Protein AF-A0A4Q5QQZ1-F1 (afdb_monomer_lite)

Foldseek 3Di:
DDPVVVVPDDPPDDDDDDADQWHFDDDVPDTQATFGWDDDPRDIDGDGPDGDDPPDDPPD

Radius of gyration: 16.47 Å; chains: 1; bounding box: 40×21×42 Å

Secondary structure (DSSP, 8-state):
--HHHHHT--TTPPP-----SSEEEEETTEEEEEEEEEEETTEEEEEEEEE----S----

Sequence (60 aa):
VKLTMLMDLKPGDVIPITISGDVPVMVGNNRLGCGTVGTSNGFAAIQLTSITRFDEGFAA

Structure (mmCIF, N/CA/C/O backbone):
data_AF-A0A4Q5QQZ1-F1
#
_entry.id   AF-A0A4Q5QQZ1-F1
#
loop_
_atom_site.group_PDB
_atom_site.id
_atom_site.type_symbol
_atom_site.label_atom_id
_atom_site.label_alt_id
_atom_site.label_comp_id
_atom_site.label_asym_id
_atom_site.label_entity_id
_atom_site.label_seq_id
_atom_site.pdbx_PDB_ins_code
_atom_site.Cartn_x
_atom_site.Cartn_y
_atom_site.Cartn_z
_atom_site.occupancy
_atom_site.B_iso_or_equiv
_atom_site.auth_seq_id
_atom_site.auth_comp_id
_atom_site.auth_asym_id
_atom_site.auth_atom_id
_atom_site.pdbx_PDB_model_num
ATOM 1 N N . VAL A 1 1 ? -15.715 -0.233 -0.361 1.00 74.06 1 VAL A N 1
ATOM 2 C CA . VAL A 1 1 ? -16.063 0.725 0.720 1.00 74.06 1 VAL A CA 1
ATOM 3 C C . VAL A 1 1 ? -17.260 1.558 0.268 1.00 74.06 1 VAL A C 1
ATOM 5 O O . VAL A 1 1 ? -17.302 1.896 -0.908 1.00 74.06 1 VAL A O 1
ATOM 8 N N . LYS A 1 2 ? -18.260 1.817 1.130 1.00 84.94 2 LYS A N 1
ATOM 9 C CA . LYS A 1 2 ? -19.440 2.640 0.774 1.00 84.94 2 LYS A CA 1
ATOM 10 C C . LYS A 1 2 ? -19.077 4.128 0.817 1.00 84.94 2 LYS A C 1
ATOM 12 O O . LYS A 1 2 ? -18.399 4.544 1.746 1.00 84.94 2 LYS A O 1
ATOM 17 N N . LEU A 1 3 ? -19.572 4.922 -0.135 1.00 84.88 3 LEU A N 1
ATOM 18 C CA . LEU A 1 3 ? -19.301 6.366 -0.203 1.00 84.88 3 LEU A CA 1
ATOM 19 C C . LEU A 1 3 ? -19.737 7.117 1.063 1.00 84.88 3 LEU A C 1
ATOM 21 O O . LEU A 1 3 ? -19.013 7.982 1.534 1.00 84.88 3 LEU A O 1
ATOM 25 N N . THR A 1 4 ? -20.879 6.753 1.647 1.00 88.75 4 THR A N 1
ATOM 26 C CA . THR A 1 4 ? -21.381 7.379 2.881 1.00 88.75 4 THR A CA 1
ATOM 27 C C . THR A 1 4 ? -20.384 7.252 4.033 1.00 88.75 4 THR A C 1
ATOM 29 O O . THR A 1 4 ? -20.104 8.227 4.710 1.00 88.75 4 THR A O 1
ATOM 32 N N . MET A 1 5 ? -19.750 6.082 4.178 1.00 87.94 5 MET A N 1
ATOM 33 C CA . MET A 1 5 ? -18.724 5.848 5.198 1.00 87.94 5 MET A CA 1
ATOM 34 C C . MET A 1 5 ? -17.507 6.766 5.019 1.00 87.94 5 MET A C 1
ATOM 36 O O . MET A 1 5 ? -16.940 7.206 6.007 1.00 87.94 5 MET A O 1
ATOM 40 N N . LEU A 1 6 ? -17.117 7.080 3.779 1.00 89.19 6 LEU A N 1
ATOM 41 C CA . LEU A 1 6 ? -16.015 8.011 3.510 1.00 89.19 6 LEU A CA 1
ATOM 42 C C . LEU A 1 6 ? -16.376 9.459 3.870 1.00 89.19 6 LEU A C 1
ATOM 44 O O . LEU A 1 6 ? -15.504 10.195 4.319 1.00 89.19 6 LEU A O 1
ATOM 48 N N . MET A 1 7 ? -17.639 9.857 3.686 1.00 93.00 7 MET A N 1
ATOM 49 C CA . MET A 1 7 ? -18.111 11.208 4.021 1.00 93.00 7 MET A CA 1
ATOM 50 C C . MET A 1 7 ? -18.236 11.441 5.533 1.00 93.00 7 MET A C 1
ATOM 52 O O . MET A 1 7 ? -18.122 12.578 5.980 1.00 93.00 7 MET A O 1
ATOM 56 N N . ASP A 1 8 ? -18.434 10.374 6.311 1.00 93.00 8 ASP A N 1
ATOM 57 C CA . ASP A 1 8 ? -18.639 10.435 7.763 1.00 93.00 8 ASP A CA 1
ATOM 58 C C . ASP A 1 8 ? -17.349 10.244 8.590 1.00 93.00 8 ASP A C 1
ATOM 60 O O . ASP A 1 8 ? -17.421 10.247 9.822 1.00 93.00 8 ASP A O 1
ATOM 64 N N . LEU A 1 9 ? -16.183 10.086 7.941 1.00 92.75 9 LEU A N 1
ATOM 65 C CA . LEU A 1 9 ? -14.896 9.856 8.609 1.00 92.75 9 LEU A CA 1
ATOM 66 C C . LEU A 1 9 ? -14.541 10.984 9.586 1.00 92.75 9 LEU A C 1
ATOM 68 O O . LEU A 1 9 ? -14.545 12.170 9.244 1.00 92.75 9 LEU A O 1
ATOM 72 N N . LYS A 1 10 ? -14.157 10.599 10.800 1.00 94.19 10 LYS A N 1
ATOM 73 C CA . LYS A 1 10 ? -13.675 11.488 11.860 1.00 94.19 10 LYS A CA 1
ATOM 74 C C . LYS A 1 10 ? -12.211 11.177 12.187 1.00 94.19 10 LYS A C 1
ATOM 76 O O . LYS A 1 10 ? -11.737 10.067 11.935 1.00 94.19 10 LYS A O 1
ATOM 81 N N . PRO A 1 11 ? -11.464 12.130 12.772 1.00 95.19 11 PRO A N 1
ATOM 82 C CA . PRO A 1 11 ? -10.128 11.848 13.283 1.00 95.19 11 PRO A CA 1
ATOM 83 C C . PRO A 1 11 ? -10.145 10.646 14.237 1.00 95.19 11 PRO A C 1
ATOM 85 O O . PRO A 1 11 ? -10.900 10.637 15.206 1.00 95.19 11 PRO A O 1
ATOM 88 N N . GLY A 1 12 ? -9.309 9.647 13.953 1.00 93.94 12 GLY A N 1
ATOM 89 C CA . GLY A 1 12 ? -9.241 8.392 14.708 1.00 93.94 12 GLY A CA 1
ATOM 90 C C . GLY A 1 12 ? -9.983 7.216 14.067 1.00 93.94 12 GLY A C 1
ATOM 91 O O . GLY A 1 12 ? -9.734 6.078 14.464 1.00 93.94 12 GLY A O 1
ATOM 92 N N . ASP A 1 13 ? -10.824 7.450 13.056 1.00 92.94 13 ASP A N 1
ATOM 93 C CA . ASP A 1 13 ? -11.492 6.366 12.338 1.00 92.94 13 ASP A CA 1
ATOM 94 C C . ASP A 1 13 ? -10.507 5.565 11.478 1.00 92.94 13 ASP A C 1
ATOM 96 O O . ASP A 1 13 ? -9.603 6.103 10.832 1.00 92.94 13 ASP A O 1
ATOM 100 N N . VAL A 1 14 ? -10.713 4.249 11.447 1.00 89.56 14 VAL A N 1
ATOM 101 C CA . VAL A 1 14 ? -9.884 3.311 10.687 1.00 89.56 14 VAL A CA 1
ATOM 102 C C . VAL A 1 14 ? -10.606 2.921 9.404 1.00 89.56 14 VAL A C 1
ATOM 104 O O . VAL A 1 14 ? -11.705 2.366 9.437 1.00 89.56 14 VAL A O 1
ATOM 107 N N . ILE A 1 15 ? -9.964 3.158 8.259 1.00 89.06 15 ILE A N 1
ATOM 108 C CA . ILE A 1 15 ? -10.455 2.681 6.964 1.00 89.06 15 ILE A CA 1
ATOM 109 C C . ILE A 1 15 ? -9.968 1.241 6.771 1.00 89.06 15 ILE A C 1
ATOM 111 O O . ILE A 1 15 ? -8.759 1.022 6.667 1.00 89.06 15 ILE A O 1
ATOM 115 N N . PRO A 1 16 ? -10.867 0.245 6.694 1.00 85.25 16 PRO A N 1
ATOM 116 C CA . PRO A 1 16 ? -10.453 -1.127 6.464 1.00 85.25 16 PRO A CA 1
ATOM 117 C C . PRO A 1 16 ? -9.994 -1.276 5.011 1.00 85.25 16 PRO A C 1
ATOM 119 O O . PRO A 1 16 ? -10.808 -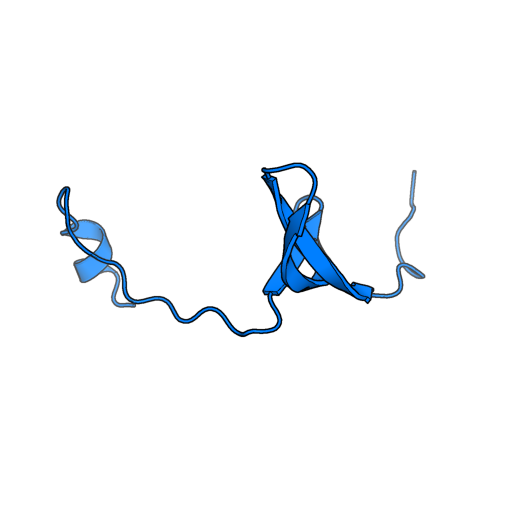1.286 4.083 1.00 85.25 16 PRO A O 1
ATOM 122 N N . ILE A 1 17 ? -8.682 -1.395 4.821 1.00 86.50 17 ILE A N 1
ATOM 123 C CA . ILE A 1 17 ? -8.069 -1.748 3.541 1.00 86.50 17 ILE A CA 1
ATOM 124 C C . ILE A 1 17 ? -7.301 -3.058 3.678 1.00 86.50 17 ILE A C 1
ATOM 126 O O . ILE A 1 17 ? -6.734 -3.361 4.726 1.00 86.50 17 ILE A O 1
ATOM 130 N N . THR A 1 18 ? -7.268 -3.832 2.599 1.00 85.50 18 THR A N 1
ATOM 131 C CA . THR A 1 18 ? -6.434 -5.028 2.499 1.00 85.50 18 THR A CA 1
ATOM 132 C C . THR A 1 18 ? -5.284 -4.724 1.557 1.00 85.50 18 THR A C 1
ATOM 134 O O . THR A 1 18 ? -5.508 -4.403 0.391 1.00 85.50 18 THR A O 1
ATOM 137 N N . ILE A 1 19 ? -4.060 -4.826 2.064 1.00 81.06 19 ILE A N 1
ATOM 138 C CA . ILE A 1 19 ? -2.844 -4.728 1.259 1.00 81.06 19 ILE A CA 1
ATOM 139 C C . ILE A 1 19 ? -2.314 -6.152 1.090 1.00 81.06 19 ILE A C 1
ATOM 141 O O . ILE A 1 19 ? -2.090 -6.852 2.076 1.00 81.06 19 ILE A O 1
ATOM 145 N N . SER A 1 20 ? -2.170 -6.596 -0.160 1.00 83.06 20 SER A N 1
ATOM 146 C CA . SER A 1 20 ? -1.542 -7.885 -0.471 1.00 83.06 20 SER A CA 1
ATOM 147 C C . SER A 1 20 ? -0.063 -7.861 -0.076 1.00 83.06 20 SER A C 1
ATOM 149 O O . SER A 1 20 ? 0.561 -6.803 -0.100 1.00 83.06 20 SER A O 1
ATOM 151 N N . GLY A 1 21 ? 0.520 -9.021 0.241 1.00 85.00 21 GLY A N 1
ATOM 152 C CA . GLY A 1 21 ? 1.964 -9.131 0.501 1.00 85.00 21 GLY A CA 1
ATOM 153 C C . GLY A 1 21 ? 2.831 -8.723 -0.698 1.00 85.00 21 GLY A C 1
ATOM 154 O O . GLY A 1 21 ? 3.984 -8.343 -0.516 1.00 85.00 21 GLY A O 1
ATOM 155 N N . ASP A 1 22 ? 2.251 -8.757 -1.899 1.00 91.69 22 ASP A N 1
ATOM 156 C CA . ASP A 1 22 ? 2.827 -8.225 -3.131 1.00 91.69 22 ASP A CA 1
ATOM 157 C C . ASP A 1 22 ? 2.140 -6.893 -3.487 1.00 91.69 22 ASP A C 1
ATOM 159 O O . ASP A 1 22 ? 0.983 -6.855 -3.920 1.00 91.69 22 ASP A O 1
ATOM 163 N N . VAL A 1 23 ? 2.840 -5.791 -3.228 1.00 94.00 23 VAL A N 1
ATOM 164 C CA . VAL A 1 23 ? 2.361 -4.407 -3.304 1.00 94.00 23 VAL A CA 1
ATOM 165 C C . VAL A 1 23 ? 2.733 -3.788 -4.654 1.00 94.00 23 VAL A C 1
ATOM 167 O O . VAL A 1 23 ? 3.889 -3.886 -5.070 1.00 94.00 23 VAL A O 1
ATOM 170 N N . PRO A 1 24 ? 1.800 -3.107 -5.348 1.00 92.62 24 PRO A N 1
ATOM 171 C CA . PRO A 1 24 ? 2.099 -2.462 -6.621 1.00 92.62 24 PRO A CA 1
ATOM 172 C C . PRO A 1 24 ? 3.036 -1.261 -6.442 1.00 92.62 24 PRO A C 1
ATOM 174 O O . PRO A 1 24 ? 2.814 -0.404 -5.588 1.00 92.62 24 PRO A O 1
ATOM 177 N N . VAL A 1 25 ? 4.047 -1.165 -7.307 1.00 93.19 25 VAL A N 1
ATOM 178 C CA . VAL A 1 25 ? 4.934 0.003 -7.405 1.00 93.19 25 VAL A CA 1
ATOM 179 C C . VAL A 1 25 ? 4.528 0.824 -8.622 1.00 93.19 25 VAL A C 1
ATOM 181 O O . VAL A 1 25 ? 4.437 0.295 -9.733 1.00 93.19 25 VAL A O 1
ATOM 184 N N . MET A 1 26 ? 4.275 2.114 -8.410 1.00 91.81 26 MET A N 1
ATOM 185 C CA . MET A 1 26 ? 3.760 3.041 -9.419 1.00 91.81 26 MET A CA 1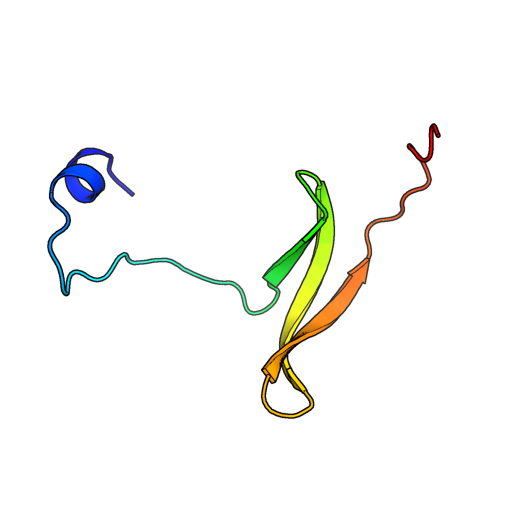
ATOM 186 C C . MET A 1 26 ? 4.818 4.084 -9.799 1.00 91.81 26 MET A C 1
ATOM 188 O O . MET A 1 26 ? 5.566 4.548 -8.940 1.00 91.81 26 MET A O 1
ATOM 192 N N . VAL A 1 27 ? 4.845 4.484 -11.071 1.00 90.25 27 VAL A N 1
ATOM 193 C CA . VAL A 1 27 ? 5.596 5.639 -11.585 1.00 90.25 27 VAL A CA 1
ATOM 194 C C . VAL A 1 27 ? 4.611 6.503 -12.365 1.00 90.25 27 VAL A C 1
ATOM 196 O O . VAL A 1 27 ? 4.045 6.061 -13.364 1.00 90.25 27 VAL A O 1
ATOM 199 N N . GLY A 1 28 ? 4.347 7.717 -11.879 1.00 90.31 28 GLY A N 1
ATOM 200 C CA . GLY A 1 28 ? 3.220 8.511 -12.373 1.00 90.31 28 GLY A CA 1
ATOM 201 C C . GLY A 1 28 ? 1.900 7.745 -12.221 1.00 90.31 28 GLY A C 1
ATOM 202 O O . GLY A 1 28 ? 1.602 7.215 -11.151 1.00 90.31 28 GLY A O 1
ATOM 203 N N . ASN A 1 29 ? 1.134 7.644 -13.308 1.00 89.81 29 ASN A N 1
ATOM 204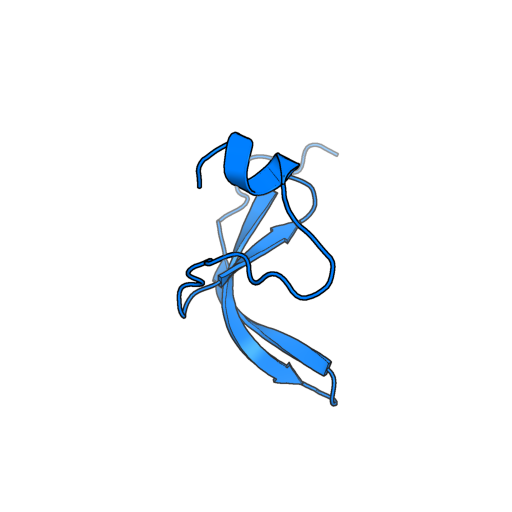 C CA . ASN A 1 29 ? -0.138 6.914 -13.355 1.00 89.81 29 ASN A CA 1
ATOM 205 C C . ASN A 1 29 ? 0.014 5.454 -13.821 1.00 89.81 29 ASN A C 1
ATOM 207 O O . ASN A 1 29 ? -0.989 4.766 -14.017 1.00 89.81 29 ASN A O 1
ATOM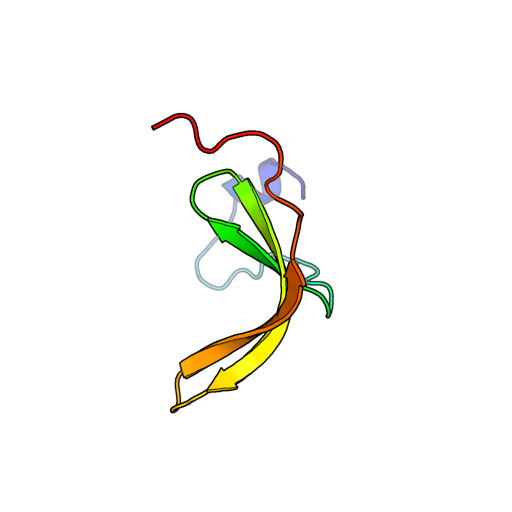 211 N N . ASN A 1 30 ? 1.244 4.964 -13.988 1.00 87.19 30 ASN A N 1
ATOM 212 C CA . ASN A 1 30 ? 1.527 3.649 -14.554 1.00 87.19 30 ASN A CA 1
ATOM 213 C C . ASN A 1 30 ? 2.108 2.707 -13.497 1.00 87.19 30 ASN A C 1
ATOM 215 O O . ASN A 1 30 ? 2.926 3.100 -12.664 1.00 87.19 30 ASN A O 1
ATOM 219 N N . ARG A 1 31 ? 1.709 1.432 -13.545 1.00 90.19 31 ARG A N 1
ATOM 220 C CA . ARG A 1 31 ? 2.277 0.391 -12.683 1.00 90.19 31 ARG A CA 1
ATOM 221 C C . ARG A 1 31 ? 3.605 -0.092 -13.259 1.00 90.19 31 ARG A C 1
ATOM 223 O O . ARG A 1 31 ? 3.626 -0.790 -14.268 1.00 90.19 31 ARG A O 1
ATOM 230 N N . LEU A 1 32 ? 4.696 0.233 -12.571 1.00 91.94 32 LEU A N 1
ATOM 231 C CA . LEU A 1 32 ? 6.039 -0.260 -12.879 1.00 91.94 32 LEU A CA 1
ATOM 232 C C . LEU A 1 32 ? 6.143 -1.764 -12.608 1.00 91.94 32 LEU A C 1
ATOM 234 O O . LEU A 1 32 ? 6.702 -2.505 -13.409 1.00 91.94 32 LEU A O 1
ATOM 238 N N . GLY A 1 33 ? 5.576 -2.231 -11.498 1.00 93.62 33 GLY A N 1
ATOM 239 C CA . GLY A 1 33 ? 5.696 -3.629 -11.102 1.00 93.62 33 GLY A CA 1
ATOM 240 C C . GLY A 1 33 ? 5.030 -3.929 -9.769 1.00 93.62 33 GLY A C 1
ATOM 241 O O . GLY A 1 33 ? 4.057 -3.273 -9.380 1.00 93.62 33 GLY A O 1
ATOM 242 N N . CYS A 1 34 ? 5.552 -4.935 -9.081 1.00 94.94 34 CYS A N 1
ATOM 243 C CA . CYS A 1 34 ? 5.101 -5.359 -7.763 1.00 94.94 34 CYS A CA 1
ATOM 244 C C . CYS A 1 34 ? 6.291 -5.734 -6.878 1.00 94.94 34 CYS A C 1
ATOM 246 O O . CYS A 1 34 ? 7.379 -6.023 -7.388 1.00 94.94 34 CYS A O 1
ATOM 248 N N . GLY A 1 35 ? 6.093 -5.717 -5.563 1.00 94.94 35 GLY A N 1
ATOM 249 C CA . GLY A 1 35 ? 7.136 -6.079 -4.619 1.00 94.94 35 GLY A CA 1
ATOM 250 C C . GLY A 1 35 ? 6.672 -6.259 -3.182 1.00 94.94 35 GLY A C 1
ATOM 251 O O . GLY A 1 35 ? 5.539 -5.958 -2.824 1.00 94.94 35 GLY A O 1
ATOM 252 N N . THR A 1 36 ? 7.578 -6.721 -2.333 1.00 95.50 36 THR A N 1
ATOM 253 C CA . THR A 1 36 ? 7.326 -6.920 -0.902 1.00 95.50 36 THR A CA 1
ATOM 254 C C . THR A 1 36 ? 7.773 -5.705 -0.094 1.00 95.50 36 THR A C 1
ATOM 256 O O . THR A 1 36 ? 8.782 -5.069 -0.406 1.00 95.50 36 THR A O 1
ATOM 259 N N . VAL A 1 37 ? 7.023 -5.365 0.957 1.00 94.19 37 VAL A N 1
ATOM 260 C CA . VAL A 1 37 ? 7.360 -4.253 1.860 1.00 94.19 37 VAL A CA 1
ATOM 261 C C . VAL A 1 37 ? 8.447 -4.682 2.840 1.00 94.19 37 VAL A C 1
ATOM 263 O O . VAL A 1 37 ? 8.379 -5.759 3.431 1.00 94.19 37 VAL A O 1
ATOM 266 N N . GLY A 1 38 ? 9.419 -3.807 3.060 1.00 94.31 38 GLY A N 1
ATOM 267 C CA . GLY A 1 38 ? 10.471 -3.984 4.048 1.00 94.31 38 GLY A CA 1
ATOM 268 C C . GLY A 1 38 ? 11.096 -2.654 4.446 1.00 94.31 38 GLY A C 1
ATOM 269 O O . GLY A 1 38 ? 10.482 -1.589 4.341 1.00 94.31 38 GLY A O 1
ATOM 270 N N . THR A 1 39 ? 12.341 -2.718 4.905 1.00 96.81 39 THR A N 1
ATOM 271 C CA . THR A 1 39 ? 13.121 -1.550 5.307 1.00 96.81 39 THR A CA 1
ATOM 272 C C . THR A 1 39 ? 14.495 -1.565 4.646 1.00 96.81 39 THR A C 1
ATOM 274 O O . THR A 1 39 ? 15.118 -2.613 4.493 1.00 96.81 39 THR A O 1
ATOM 277 N N . SER A 1 40 ? 14.974 -0.392 4.237 1.00 96.56 40 SER A N 1
ATOM 278 C CA . SER A 1 40 ? 16.323 -0.195 3.699 1.00 96.56 40 SER A CA 1
ATOM 279 C C . SER A 1 40 ? 16.848 1.154 4.169 1.00 96.56 40 SER A C 1
ATOM 281 O O . SER A 1 40 ? 16.143 2.158 4.076 1.00 96.56 40 SER A O 1
ATOM 283 N N . ASN A 1 41 ? 18.059 1.184 4.730 1.00 95.75 41 ASN A N 1
ATOM 284 C CA . ASN A 1 41 ? 18.684 2.396 5.277 1.00 95.75 41 ASN A CA 1
ATOM 285 C C . ASN A 1 41 ? 17.804 3.175 6.278 1.00 95.75 41 ASN A C 1
ATOM 287 O O . ASN A 1 41 ? 17.878 4.396 6.350 1.00 95.75 41 ASN A O 1
ATOM 291 N N . GLY A 1 42 ? 16.953 2.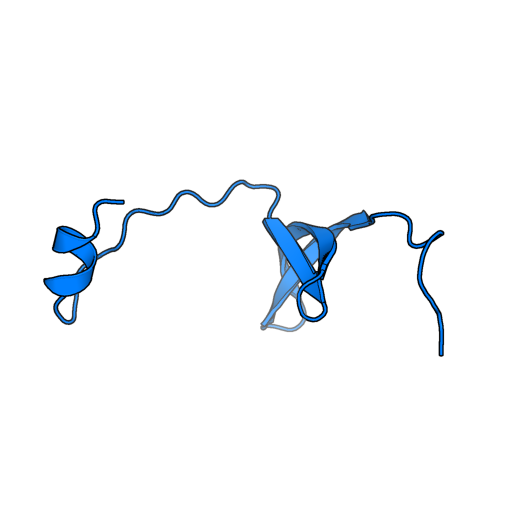480 7.042 1.00 96.44 42 GLY A N 1
ATOM 292 C CA . GLY A 1 42 ? 16.040 3.103 8.010 1.00 96.44 42 GLY A CA 1
ATOM 293 C C . GLY A 1 42 ? 14.739 3.657 7.417 1.00 96.44 42 GLY A C 1
ATOM 294 O O . GLY A 1 42 ? 13.925 4.196 8.161 1.00 96.44 42 GLY A O 1
ATOM 295 N N . PHE A 1 43 ? 14.504 3.489 6.115 1.00 96.88 43 PHE A N 1
ATOM 296 C CA . PHE A 1 43 ? 13.283 3.928 5.439 1.00 96.88 43 PHE A CA 1
ATOM 297 C C . PHE A 1 43 ? 12.426 2.738 5.010 1.00 96.88 43 PHE A C 1
ATOM 299 O O . PHE A 1 43 ? 12.946 1.652 4.742 1.00 96.88 43 PHE A O 1
ATOM 306 N N . ALA A 1 44 ? 11.110 2.951 4.919 1.00 94.25 44 ALA A N 1
ATOM 307 C CA . ALA A 1 44 ? 10.212 1.995 4.281 1.00 94.25 44 ALA A CA 1
ATOM 308 C C . ALA A 1 44 ? 10.625 1.819 2.814 1.00 94.25 44 ALA A C 1
ATOM 310 O O . ALA A 1 44 ? 10.791 2.799 2.085 1.00 94.25 44 ALA A O 1
ATOM 311 N N . ALA A 1 45 ? 10.807 0.573 2.394 1.00 95.50 45 ALA A N 1
ATOM 312 C CA . ALA A 1 45 ? 11.287 0.227 1.065 1.00 95.50 45 ALA A CA 1
ATOM 313 C C . ALA A 1 45 ? 10.471 -0.930 0.488 1.00 95.50 45 ALA A C 1
ATOM 315 O O . ALA A 1 45 ? 9.850 -1.694 1.228 1.00 95.50 45 ALA A O 1
ATOM 316 N N . ILE A 1 46 ? 10.487 -1.060 -0.838 1.00 94.81 46 ILE A N 1
ATOM 317 C CA . ILE A 1 46 ? 9.826 -2.156 -1.548 1.00 94.81 46 ILE A CA 1
ATOM 318 C C . ILE A 1 46 ? 10.878 -2.919 -2.350 1.00 94.81 46 ILE A C 1
ATOM 320 O O . ILE A 1 46 ? 11.558 -2.333 -3.195 1.00 94.81 46 ILE A O 1
ATOM 324 N N . GLN A 1 47 ? 11.010 -4.221 -2.097 1.00 95.06 47 GLN A N 1
ATOM 325 C CA . GLN A 1 47 ? 11.825 -5.106 -2.925 1.00 95.06 47 GLN A CA 1
ATOM 326 C C . GLN A 1 47 ? 10.988 -5.586 -4.110 1.00 95.06 47 GLN A C 1
ATOM 328 O O . GLN A 1 47 ? 10.006 -6.299 -3.923 1.00 95.06 47 GLN A O 1
ATOM 333 N N . LEU A 1 48 ? 11.379 -5.208 -5.329 1.00 94.81 48 LEU A N 1
ATOM 334 C CA . LEU A 1 48 ? 10.666 -5.615 -6.539 1.00 94.81 48 LEU A CA 1
ATOM 335 C C . LEU A 1 48 ? 10.756 -7.134 -6.744 1.00 94.81 48 LEU A C 1
ATOM 337 O O . LEU A 1 48 ? 11.846 -7.694 -6.847 1.00 94.81 48 LEU A O 1
ATOM 341 N N . THR A 1 49 ? 9.597 -7.780 -6.835 1.00 94.12 49 THR A N 1
ATOM 342 C CA . THR A 1 49 ? 9.421 -9.200 -7.185 1.00 94.12 49 THR A CA 1
ATOM 343 C C . THR A 1 49 ? 9.122 -9.368 -8.673 1.00 94.12 49 THR A C 1
ATOM 345 O O . THR A 1 49 ? 9.374 -10.423 -9.251 1.00 94.12 49 THR A O 1
ATOM 348 N N . SER A 1 50 ? 8.591 -8.320 -9.310 1.00 92.50 50 SER A N 1
ATOM 349 C CA . SER A 1 50 ? 8.286 -8.284 -10.738 1.00 92.50 50 SER A CA 1
ATOM 350 C C . SER A 1 50 ? 8.379 -6.865 -11.291 1.00 92.50 50 SER A C 1
ATOM 352 O O . SER A 1 50 ? 8.072 -5.887 -10.606 1.00 92.50 50 SER A O 1
ATOM 354 N N . ILE A 1 51 ? 8.780 -6.764 -12.558 1.00 92.56 51 ILE A N 1
ATOM 355 C CA . ILE A 1 51 ? 8.802 -5.523 -13.335 1.00 92.56 51 ILE A CA 1
ATOM 356 C C . ILE A 1 51 ? 8.013 -5.779 -14.617 1.00 92.56 51 ILE A C 1
ATOM 358 O O . ILE A 1 51 ? 8.246 -6.771 -15.311 1.00 92.56 51 ILE A O 1
ATOM 362 N N . THR A 1 52 ? 7.064 -4.898 -14.916 1.00 85.06 52 THR A N 1
ATOM 363 C CA . THR A 1 52 ? 6.296 -4.937 -16.162 1.00 85.06 52 THR A CA 1
ATOM 364 C C . THR A 1 52 ? 7.220 -4.537 -17.314 1.00 85.06 52 THR A C 1
ATOM 366 O O . THR A 1 52 ? 7.962 -3.564 -17.198 1.00 85.06 52 THR A O 1
ATOM 369 N N . ARG A 1 53 ? 7.214 -5.286 -18.425 1.00 69.44 53 ARG A N 1
ATOM 370 C CA . ARG A 1 53 ? 8.011 -4.929 -19.610 1.00 69.44 53 ARG A CA 1
ATOM 371 C C . ARG A 1 53 ? 7.469 -3.648 -20.246 1.00 69.44 53 ARG A C 1
ATOM 373 O O . ARG A 1 53 ? 6.279 -3.562 -20.524 1.00 69.44 53 ARG A O 1
ATOM 380 N N . PHE A 1 54 ? 8.361 -2.694 -20.498 1.00 63.06 54 PHE A N 1
ATOM 381 C CA . PHE A 1 54 ? 8.077 -1.406 -21.139 1.00 63.06 54 PHE A CA 1
ATOM 382 C C . PHE A 1 54 ? 8.400 -1.421 -22.640 1.00 63.06 54 PHE A C 1
ATOM 384 O O . PHE A 1 54 ? 8.941 -0.448 -23.158 1.00 63.06 54 PHE A O 1
ATOM 391 N N . ASP A 1 55 ? 8.105 -2.512 -23.351 1.00 59.88 55 ASP A N 1
ATOM 392 C CA . ASP A 1 55 ? 8.392 -2.574 -24.796 1.00 59.88 55 ASP A CA 1
ATOM 393 C C . ASP A 1 55 ? 7.451 -1.662 -25.621 1.00 59.88 55 ASP A C 1
ATOM 395 O O . ASP A 1 55 ? 7.685 -1.431 -26.804 1.00 59.88 55 ASP A O 1
ATOM 399 N N . GLU A 1 56 ? 6.437 -1.059 -24.991 1.00 52.12 56 GLU A N 1
ATOM 400 C CA . GLU A 1 56 ? 5.545 -0.064 -25.590 1.00 52.12 56 GLU A CA 1
ATOM 401 C C . GLU A 1 56 ? 5.545 1.229 -24.756 1.00 52.12 56 GLU A C 1
ATOM 403 O O . GLU A 1 56 ? 4.833 1.336 -23.759 1.00 52.12 56 GLU A O 1
ATOM 408 N N . GLY A 1 57 ? 6.332 2.236 -25.159 1.00 51.50 57 GLY A N 1
ATOM 409 C CA . GLY A 1 57 ? 6.090 3.620 -24.720 1.00 51.50 57 GLY A CA 1
ATOM 410 C C . GLY A 1 57 ? 7.237 4.382 -24.051 1.00 51.50 57 GLY A C 1
ATOM 411 O O . GLY A 1 57 ? 6.999 5.081 -23.073 1.00 51.50 57 GLY A O 1
ATOM 412 N N . PHE A 1 58 ? 8.451 4.346 -24.603 1.00 56.16 58 PHE A N 1
ATOM 413 C CA . PHE A 1 58 ? 9.355 5.505 -24.533 1.00 56.16 58 PHE A CA 1
ATOM 414 C C . PHE A 1 58 ? 9.228 6.296 -25.844 1.00 56.16 58 PHE A C 1
ATOM 416 O O . PHE A 1 58 ? 10.100 6.250 -26.706 1.00 56.16 58 PHE A O 1
ATOM 423 N N . ALA A 1 59 ? 8.101 6.984 -26.028 1.00 51.28 59 ALA A N 1
ATOM 424 C CA . ALA A 1 59 ? 8.047 8.101 -26.966 1.00 51.28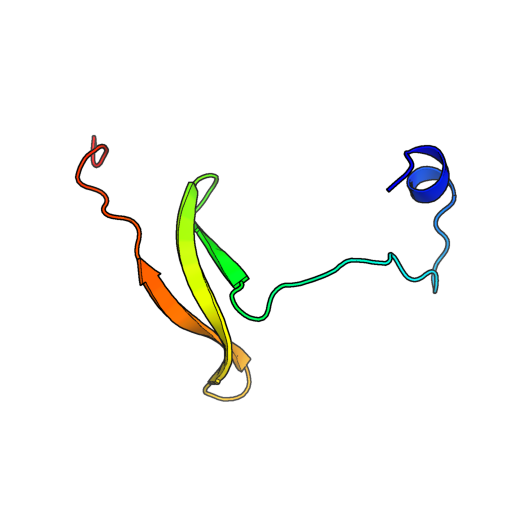 59 ALA A CA 1
ATOM 425 C C . ALA A 1 59 ? 8.490 9.344 -26.184 1.00 51.28 59 ALA A C 1
ATOM 427 O O . ALA A 1 59 ? 7.747 9.833 -25.332 1.00 51.28 59 ALA A O 1
ATOM 428 N N . ALA A 1 60 ? 9.747 9.735 -26.400 1.00 41.75 60 ALA A N 1
ATOM 429 C CA . ALA A 1 60 ? 10.322 10.993 -25.931 1.00 41.75 60 ALA A CA 1
ATOM 430 C C . ALA A 1 60 ? 9.727 12.192 -26.682 1.00 41.75 60 ALA A C 1
ATOM 432 O O . ALA A 1 60 ? 9.342 12.010 -27.861 1.00 41.75 60 ALA A O 1
#

pLDDT: mean 86.44, std 13.14, range [41.75, 96.88]

=== Feature glossary ===
Legend for the data blocks above and below:

— What the protein is —

The amino-acid sequence is the protein's primary structure: the linear order of residues from the N-terminus to the C-terminus, written in one-letter code. Everything else here — the 3D coordinates, the secondary structure, the domain annotations — is ultimately a consequence of this string.

Functional annotations link the protein to curated databases. InterPro entries identify conserved domains and families by matching the sequence against member-database signatures (Pfam, PROSITE, CDD, …). Gene Ontology (GO) terms describe molecular function, biological process, and cellular component in a controlled vocabulary. CATH places the structure in a hierarchical fold classification (Class/Architecture/Topology/Homologous-superfamily). The organism is the source species.

— Where its atoms are —

Atomic coordinates in PDBx/mmCIF format — the same representation the Protein Data Bank distributes. Each line of the _atom_site loop places one backbone atom in Cartesian space (units: ångströms, origin: arbitrary).

The six renders are orthographic views along the three Cartesian axes in both directions. Representation (cartoon, sticks, or surface) and color scheme (sequence-rainbow or by-chain) vary across proteins so the training set covers all the common visualization conventions.

— Local backbone conformation —

Eight-state secondary structure (DSSP): H is the canonical α-helix, G the tighter 3₁₀-helix, I the wider π-helix; E/B are β-structure, T and S are turns and bends, and '-' is everything else. DSSP derives these from the pattern of main-chain N–H···O=C hydrogen bonds, not from the sequence.

Three-state secondary structure (P-SEA) collapses the eight DSSP classes into helix (a), strand (b), and coil (c). P-SEA assigns these from Cα geometry alone — distances and angles — without requiring backbone oxygens, so it works on any Cα trace.

φ (phi) and ψ (psi) are the two rotatable backbone dihedrals per residue: φ is the C(i-1)–N–Cα–C torsion, ψ is the N–Cα–C–N(i+1) torsion, both in degrees on (−180°, 180°]. α-helical residues cluster near (−60°, −45°); β-strand residues near (−120°, +130°). A Ramachandran plot is simply a scatter of (φ, ψ) for every residue.

— Global shape and packing —

The geometric summary reports three shape descriptors. Rg (radius of gyration) measures how spread out the Cα atoms are about their centre of mass; compact globular proteins have small Rg, elongated or unfolded ones large. Cα contacts (<8 Å, |i−j|>4) count long-range residue pairs in spatial proximity — high for tightly packed folds, near zero for rods or random coil. The bounding-box extents give the protein's footprint along x, y, z in Å.

SASA measures how much of the protein is reachable by solvent. It is computed by rolling a water-sized probe over the atomic surface and summing the exposed area (Å²). Per-residue SASA distinguishes core (buried, low SASA) from surface (exposed, high SASA) residues; total SASA is a whole-molecule size measure.

Plot images: a contact map (which residues are close in 3D, as an N×N binary image), a Ramachandran scatter (backbone torsion angles, revealing secondary-structure composition at a glance), and — for AlphaFold structures — a PAE heatmap (pairwise prediction confidence).

— Structural neighborhood —

A 3Di character summarizes, for each residue, the relative orientation of the Cα frame of its nearest spatial neighbor. Because it encodes fold topology rather than chemistry, 3Di alignments detect remote structural similarity that sequence alignment misses.

The Foldseek neighbor list gives the closest experimentally determined structures in the PDB, ranked by structural alignment. TM-score near 1 means near-identical fold; near 0.3 means only rough topology match. This is how one finds what a novel AlphaFold prediction most resembles in the solved-structure universe.

— Confidence and disorder —

For AlphaFold models, the B-factor field carries pLDDT — the model's own estimate of local accuracy on a 0–100 scale. Regions with pLDDT<50 should be treated as essentially unmodeled; they often correspond to intrinsically disordered segments.

Crystallographic B-factors measure how much each atom's electron density is smeared out, in Å². They rise in mobile loops and surface residues and fall in the buried interior. In AlphaFold models this column is repurposed to hold pLDDT instead.

Predicted Aligned Error (PAE) is an AlphaFold confidence matrix: entry (i, j) is the expected error in the position of residue j, in ångströms, when the prediction is superimposed on the true structure at residue i. Low PAE within a block of residues means that block is internally rigid and well-predicted; high PAE between two blocks means their relative placement is uncertain even if each block individually is confident.